Protein AF-T0N8I4-F1 (afdb_monomer_lite)

Sequence (173 aa):
MSIIDLLKTSVYSMKSHKLRVFLTMIGIIIGISSVVTILSIGNGLKAEVNKSVEDTNSNKINVYFQPENMGADMTLMEPFEEADIYSLQKIEGVQKIEKSKNAFAGFSFSTAQANYFDKNVMLVLSEYKNQKLNVEYGRSIKPEEKSRKLIVLDKANAKQLFDTPENCKLVEV

Structure (mmCIF, N/CA/C/O backbone):
data_AF-T0N8I4-F1
#
_entry.id   AF-T0N8I4-F1
#
loop_
_atom_site.group_PDB
_atom_site.id
_atom_site.type_symbol
_atom_site.label_atom_id
_atom_site.label_alt_id
_atom_site.label_comp_id
_atom_site.label_asym_id
_atom_site.label_entity_id
_atom_site.label_seq_id
_atom_site.pdbx_PDB_ins_code
_atom_site.Cartn_x
_atom_site.Cartn_y
_atom_site.Cartn_z
_atom_site.occupancy
_atom_site.B_iso_or_equiv
_atom_site.auth_seq_id
_atom_site.auth_comp_id
_atom_site.auth_asym_id
_atom_site.auth_atom_id
_atom_site.pdbx_PDB_model_num
ATOM 1 N N . MET A 1 1 ? -32.921 -15.625 46.710 1.00 63.44 1 MET A N 1
ATOM 2 C CA . MET A 1 1 ? -32.728 -14.335 46.015 1.00 63.44 1 MET A CA 1
ATOM 3 C C . MET A 1 1 ? -32.240 -14.651 44.616 1.00 63.44 1 MET A C 1
ATOM 5 O O . MET A 1 1 ? -31.211 -15.305 44.498 1.00 63.44 1 MET A O 1
ATOM 9 N N . SER A 1 2 ? -33.028 -14.345 43.586 1.00 87.81 2 SER A N 1
ATOM 10 C CA . SER A 1 2 ? -32.713 -14.762 42.215 1.00 87.81 2 SER A CA 1
ATOM 11 C C . SER A 1 2 ? -31.685 -13.818 41.581 1.00 87.81 2 SER A C 1
ATOM 13 O O . SER A 1 2 ? -31.661 -12.628 41.894 1.00 87.81 2 SER A O 1
ATOM 15 N N . ILE A 1 3 ? -30.858 -14.319 40.656 1.00 91.75 3 ILE A N 1
ATOM 16 C CA . ILE A 1 3 ? -29.900 -13.500 39.882 1.00 91.75 3 ILE A CA 1
ATOM 17 C C . ILE A 1 3 ? -30.614 -12.354 39.139 1.00 91.75 3 ILE A C 1
ATOM 19 O O . ILE A 1 3 ? -30.063 -11.267 38.968 1.00 91.75 3 ILE A O 1
ATOM 23 N N . ILE A 1 4 ? -31.873 -12.585 38.753 1.00 92.69 4 ILE A N 1
ATOM 24 C CA . ILE A 1 4 ? -32.739 -11.601 38.098 1.00 92.69 4 ILE A CA 1
ATOM 25 C C . ILE A 1 4 ? -33.042 -10.408 39.020 1.00 92.69 4 ILE A C 1
ATOM 27 O O . ILE A 1 4 ? -33.046 -9.264 38.564 1.00 92.69 4 ILE A O 1
ATOM 31 N N . ASP A 1 5 ? -33.245 -10.654 40.317 1.00 91.75 5 ASP A N 1
ATOM 32 C CA . ASP A 1 5 ? -33.577 -9.610 41.293 1.00 91.75 5 ASP A CA 1
ATOM 33 C C . ASP A 1 5 ? -32.350 -8.746 41.605 1.00 91.75 5 ASP A C 1
ATOM 35 O O . ASP A 1 5 ? -32.457 -7.524 41.752 1.00 91.75 5 ASP A O 1
ATOM 39 N N . LEU A 1 6 ? -31.168 -9.371 41.633 1.00 92.75 6 LEU A N 1
ATOM 40 C CA . LEU A 1 6 ? -29.881 -8.688 41.761 1.00 92.75 6 LEU A CA 1
ATOM 41 C C . LEU A 1 6 ? -29.637 -7.747 40.577 1.00 92.75 6 LEU A C 1
ATOM 43 O O . LEU A 1 6 ? -29.404 -6.559 40.788 1.00 92.75 6 LEU A O 1
ATOM 47 N N . LEU A 1 7 ? -29.781 -8.239 39.341 1.00 93.12 7 LEU A N 1
ATOM 48 C CA . LEU A 1 7 ? -29.648 -7.419 38.132 1.00 93.12 7 LEU A CA 1
ATOM 49 C C . LEU A 1 7 ? -30.636 -6.249 38.120 1.00 93.12 7 LEU A C 1
ATOM 51 O O . LEU A 1 7 ? -30.251 -5.112 37.841 1.00 93.12 7 LEU A O 1
ATOM 55 N N . LYS A 1 8 ? -31.901 -6.504 38.469 1.00 91.06 8 LYS A N 1
ATOM 56 C CA . LYS A 1 8 ? -32.942 -5.469 38.529 1.00 91.06 8 LYS A CA 1
ATOM 57 C C . LYS A 1 8 ? -32.587 -4.370 39.533 1.00 91.06 8 LYS A C 1
ATOM 59 O O . LYS A 1 8 ? -32.727 -3.186 39.223 1.00 91.06 8 LYS A O 1
ATOM 64 N N . THR A 1 9 ? -32.082 -4.753 40.703 1.00 90.69 9 THR A N 1
ATOM 65 C CA . THR A 1 9 ? -31.666 -3.813 41.753 1.00 90.69 9 THR A CA 1
ATOM 66 C C . THR A 1 9 ? -30.425 -3.018 41.334 1.00 90.69 9 THR A C 1
ATOM 68 O O . THR A 1 9 ? -30.390 -1.798 41.498 1.00 90.69 9 THR A O 1
ATOM 71 N N . SER A 1 10 ? -29.434 -3.661 40.712 1.00 90.12 10 SER A N 1
ATOM 72 C CA . SER A 1 10 ? -28.226 -2.999 40.202 1.00 90.12 10 SER A CA 1
ATOM 73 C C . SER A 1 10 ? -28.526 -1.966 39.112 1.00 90.12 10 SER A C 1
ATOM 75 O O . SER A 1 10 ? -27.991 -0.857 39.155 1.00 90.12 10 SER A O 1
ATOM 77 N N . VAL A 1 11 ? -29.421 -2.281 38.168 1.00 91.06 11 VAL A N 1
ATOM 78 C CA . VAL A 1 11 ? -29.844 -1.340 37.115 1.00 91.06 11 VAL A CA 1
ATOM 79 C C . VAL A 1 11 ? -30.578 -0.137 37.714 1.00 91.06 11 VAL A C 1
ATOM 81 O O . VAL A 1 11 ? -30.350 1.001 37.294 1.00 91.06 11 VAL A O 1
ATOM 84 N N . TYR A 1 12 ? -31.420 -0.358 38.727 1.00 90.31 12 TYR A N 1
ATOM 85 C CA . TYR A 1 12 ? -32.117 0.726 39.420 1.00 90.31 12 TYR A CA 1
ATOM 86 C C . TYR A 1 12 ? -31.131 1.672 40.127 1.00 90.31 12 TYR A C 1
ATOM 88 O O . TYR A 1 12 ? -31.214 2.893 39.973 1.00 90.31 12 TYR A O 1
ATOM 96 N N . SER A 1 13 ? -30.130 1.111 40.808 1.00 87.44 13 SER A N 1
ATOM 97 C CA . SER A 1 13 ? -29.056 1.867 41.463 1.00 87.44 13 SER A CA 1
ATOM 98 C C . SER A 1 13 ? -28.175 2.637 40.471 1.00 87.44 13 SER A C 1
ATOM 100 O O . SER A 1 13 ? -27.857 3.804 40.714 1.00 87.44 13 SER A O 1
ATOM 102 N N . MET A 1 14 ? -27.840 2.052 39.313 1.00 90.25 14 MET A N 1
ATOM 103 C CA . MET A 1 14 ? -27.140 2.766 38.232 1.00 90.25 14 MET A CA 1
ATOM 104 C C . MET A 1 14 ? -27.950 3.964 37.720 1.00 90.25 14 MET A C 1
ATOM 106 O O . MET A 1 14 ? -27.391 5.034 37.475 1.00 90.25 14 MET A O 1
ATOM 110 N N . LYS A 1 15 ? -29.276 3.820 37.600 1.00 87.31 15 LYS A N 1
ATOM 111 C CA . LYS A 1 15 ? -30.172 4.892 37.135 1.00 87.31 15 LYS A CA 1
ATOM 112 C C . LYS A 1 15 ? -30.308 6.038 38.147 1.00 87.31 15 LYS A C 1
ATOM 114 O O . LYS A 1 15 ? -30.570 7.169 37.733 1.00 87.31 15 LYS A O 1
ATOM 119 N N . SER A 1 16 ? -30.107 5.769 39.439 1.00 91.75 16 SER A N 1
ATOM 120 C CA . SER A 1 16 ? -30.095 6.781 40.506 1.00 91.75 16 SER A CA 1
ATOM 121 C C . SER A 1 16 ? -28.832 7.655 40.472 1.00 91.75 16 SER A C 1
ATOM 123 O O . SER A 1 16 ? -28.895 8.854 40.737 1.00 91.75 16 SER A O 1
ATOM 125 N N . HIS A 1 17 ? -27.683 7.097 40.075 1.00 90.62 17 HIS A N 1
ATOM 126 C CA . HIS A 1 17 ? -26.393 7.801 40.034 1.00 90.62 17 HIS A CA 1
ATOM 127 C C . HIS A 1 17 ? -25.914 8.097 38.607 1.00 90.62 17 HIS A C 1
ATOM 129 O O . HIS A 1 17 ? -24.807 7.728 38.207 1.00 90.62 17 HIS A O 1
ATOM 135 N N . LYS A 1 18 ? -26.743 8.821 37.847 1.00 88.31 18 LYS A N 1
ATOM 136 C CA . LYS A 1 18 ? -26.541 9.085 36.411 1.00 88.31 18 LYS A CA 1
ATOM 137 C C . LYS A 1 18 ? -25.178 9.693 36.073 1.00 88.31 18 LYS A C 1
ATOM 139 O O . LYS A 1 18 ? -24.533 9.232 35.142 1.00 88.31 18 LYS A O 1
ATOM 144 N N . LEU A 1 19 ? -24.721 10.690 36.836 1.00 92.50 19 LEU A N 1
ATOM 145 C CA . LEU A 1 19 ? -23.459 11.387 36.556 1.00 92.50 19 LEU A CA 1
ATOM 146 C C . LEU A 1 19 ? -22.254 10.460 36.738 1.00 92.50 19 LEU A C 1
ATOM 148 O O . LEU A 1 19 ? -21.393 10.381 35.870 1.00 92.50 19 LEU A O 1
ATOM 152 N N . ARG A 1 20 ? -22.221 9.708 37.842 1.00 93.12 20 ARG A N 1
ATOM 153 C CA . ARG A 1 20 ? -21.123 8.780 38.128 1.00 93.12 20 ARG A CA 1
ATOM 154 C C . ARG A 1 20 ? -21.031 7.692 37.060 1.00 93.12 20 ARG A C 1
ATOM 156 O O . ARG A 1 20 ? -19.954 7.470 36.525 1.00 93.12 20 ARG A O 1
ATOM 163 N N . VAL A 1 21 ? -22.161 7.067 36.731 1.00 92.81 21 VAL A N 1
ATOM 164 C CA . VAL A 1 21 ? -22.234 6.001 35.720 1.00 92.81 21 VAL A CA 1
ATOM 165 C C . VAL A 1 21 ? -21.863 6.518 34.326 1.00 92.81 21 VAL A C 1
ATOM 167 O O . VAL A 1 21 ? -21.189 5.823 33.567 1.00 92.81 21 VAL A O 1
ATOM 170 N N . PHE A 1 22 ? -22.251 7.751 33.997 1.00 93.62 22 PHE A N 1
ATOM 171 C CA . PHE A 1 22 ? -21.896 8.387 32.731 1.00 93.62 22 PHE A CA 1
ATOM 172 C C . PHE A 1 22 ? -20.387 8.635 32.610 1.00 93.62 22 PHE A C 1
ATOM 174 O O . PHE A 1 22 ? -19.783 8.239 31.613 1.00 93.62 22 PHE A O 1
ATOM 181 N N . LEU A 1 23 ? -19.759 9.210 33.642 1.00 94.75 23 LEU A N 1
ATOM 182 C CA . LEU A 1 23 ? -18.316 9.478 33.649 1.00 94.75 23 LEU A CA 1
ATOM 183 C C . LEU A 1 23 ? -17.490 8.187 33.561 1.00 94.75 23 LEU A C 1
ATOM 185 O O . LEU A 1 23 ? -16.510 8.137 32.819 1.00 94.75 23 LEU A O 1
ATOM 189 N N . THR A 1 24 ? -17.893 7.127 34.267 1.00 95.00 24 THR A N 1
ATOM 190 C CA . THR A 1 24 ? -17.178 5.842 34.215 1.00 95.00 24 THR A CA 1
ATOM 191 C C . THR A 1 24 ? -17.318 5.157 32.858 1.00 95.00 24 THR A C 1
ATOM 193 O O . THR A 1 24 ? -16.354 4.570 32.375 1.00 95.00 24 THR A O 1
ATOM 196 N N . MET A 1 25 ? -18.489 5.253 32.215 1.00 94.81 25 MET A N 1
ATOM 197 C CA . MET A 1 25 ? -18.673 4.706 30.868 1.00 94.81 25 MET A CA 1
ATOM 198 C C . MET A 1 25 ? -17.840 5.456 29.831 1.00 94.81 25 MET A C 1
ATOM 200 O O . MET A 1 25 ? -17.157 4.816 29.036 1.00 94.81 25 MET A O 1
ATOM 204 N N . ILE A 1 26 ? -17.837 6.791 29.866 1.00 96.00 26 ILE A N 1
ATOM 205 C CA . ILE A 1 26 ? -17.002 7.595 28.965 1.00 96.00 26 ILE A CA 1
ATOM 206 C C . ILE A 1 26 ? -15.522 7.257 29.138 1.00 96.00 26 ILE A C 1
ATOM 208 O O . ILE A 1 26 ? -14.828 7.089 28.140 1.00 96.00 26 ILE A O 1
ATOM 212 N N . GLY A 1 27 ? -15.042 7.101 30.376 1.00 96.00 27 GLY A N 1
ATOM 213 C CA . GLY A 1 27 ? -13.649 6.732 30.634 1.00 96.00 27 GLY A CA 1
ATOM 214 C C . GLY A 1 27 ? -13.252 5.413 29.963 1.00 96.00 27 GLY A C 1
ATOM 215 O O . GLY A 1 27 ? -12.210 5.344 29.314 1.00 96.00 27 GLY A O 1
ATOM 216 N N . ILE A 1 28 ? -14.108 4.390 30.047 1.00 96.94 28 ILE A N 1
ATOM 217 C CA . ILE A 1 28 ? -13.869 3.089 29.404 1.00 96.94 28 ILE A CA 1
ATOM 218 C C . ILE A 1 28 ? -13.940 3.207 27.875 1.00 96.94 28 ILE A C 1
ATOM 220 O O . ILE A 1 28 ? -13.072 2.677 27.182 1.00 96.94 28 ILE A O 1
ATOM 224 N N . ILE A 1 29 ? -14.932 3.925 27.340 1.00 96.62 29 ILE A N 1
ATOM 225 C CA . ILE A 1 29 ? -15.102 4.114 25.891 1.00 96.62 29 ILE A CA 1
ATOM 226 C C . ILE A 1 29 ? -13.892 4.849 25.303 1.00 96.62 29 ILE A C 1
ATOM 228 O O . ILE A 1 29 ? -13.289 4.366 24.344 1.00 96.62 29 ILE A O 1
ATOM 232 N N . ILE A 1 30 ? -13.492 5.976 25.898 1.00 96.69 30 ILE A N 1
ATOM 233 C CA . ILE A 1 30 ? -12.330 6.748 25.444 1.00 96.69 30 ILE A CA 1
ATOM 234 C C . ILE A 1 30 ? -11.053 5.914 25.597 1.00 96.69 30 ILE A C 1
ATOM 236 O O . ILE A 1 30 ? -10.267 5.842 24.654 1.00 96.69 30 ILE A O 1
ATOM 240 N N . GLY A 1 31 ? -10.875 5.223 26.727 1.00 96.69 31 GLY A N 1
ATOM 241 C CA . GLY A 1 31 ? -9.700 4.389 26.980 1.00 96.69 31 GLY A CA 1
ATOM 242 C C . GLY A 1 31 ? -9.509 3.296 25.928 1.00 96.69 31 GLY A C 1
ATOM 243 O O . GLY A 1 31 ? -8.451 3.217 25.306 1.00 96.69 31 GLY A O 1
ATOM 244 N N . ILE A 1 32 ? -10.543 2.494 25.667 1.00 96.88 32 ILE A N 1
ATOM 245 C CA . ILE A 1 32 ? -10.467 1.407 24.679 1.00 96.88 32 ILE A CA 1
ATOM 246 C C . ILE A 1 32 ? -10.353 1.973 23.257 1.00 96.88 32 ILE A C 1
ATOM 248 O O . ILE A 1 32 ? -9.556 1.472 22.463 1.00 96.88 32 ILE A O 1
ATOM 252 N N . SER A 1 33 ? -11.090 3.043 22.935 1.00 97.19 33 SER A N 1
ATOM 253 C CA . SER A 1 33 ? -11.039 3.652 21.598 1.00 97.19 33 SER A CA 1
ATOM 254 C C . SER A 1 33 ? -9.652 4.204 21.254 1.00 97.19 33 SER A C 1
ATOM 256 O O . SER A 1 33 ? -9.170 3.978 20.146 1.00 97.19 33 SER A O 1
ATOM 258 N N . SER A 1 34 ? -8.975 4.849 22.208 1.00 97.56 34 SER A N 1
ATOM 259 C CA . SER A 1 34 ? -7.609 5.362 22.061 1.00 97.56 34 SER A CA 1
ATOM 260 C C . SER A 1 34 ? -6.625 4.244 21.713 1.00 97.56 34 SER A C 1
ATOM 262 O O . SER A 1 34 ? -5.896 4.342 20.724 1.00 97.56 34 SER A O 1
ATOM 264 N N . VAL A 1 35 ? -6.671 3.140 22.466 1.00 97.38 35 VAL A N 1
ATOM 265 C CA . VAL A 1 35 ? -5.790 1.981 22.261 1.00 97.38 35 VAL A CA 1
ATOM 266 C C . VAL A 1 35 ? -6.017 1.350 20.888 1.00 97.38 35 VAL A C 1
ATOM 268 O O . VAL A 1 35 ? -5.063 1.091 20.156 1.00 97.38 35 VAL A O 1
ATOM 271 N N . VAL A 1 36 ? -7.272 1.140 20.489 1.00 97.06 36 VAL A N 1
ATOM 272 C CA . VAL A 1 36 ? -7.582 0.568 19.169 1.00 97.06 36 VAL A CA 1
ATOM 273 C C . VAL A 1 36 ? -7.155 1.512 18.043 1.00 97.06 36 VAL A C 1
ATOM 275 O O . VAL A 1 36 ? -6.611 1.059 17.033 1.00 97.06 36 VAL A O 1
ATOM 278 N N . THR A 1 37 ? -7.346 2.821 18.219 1.00 97.38 37 THR A N 1
ATOM 279 C CA . THR A 1 37 ? -6.973 3.836 17.226 1.00 97.38 37 THR A CA 1
ATOM 280 C C . THR A 1 37 ? -5.465 3.857 17.006 1.00 97.38 37 THR A C 1
ATOM 282 O O . THR A 1 37 ? -5.019 3.748 15.864 1.00 97.38 37 THR A O 1
ATOM 285 N N . ILE A 1 38 ? -4.662 3.924 18.073 1.00 97.19 38 ILE A N 1
ATOM 286 C CA . ILE A 1 38 ? -3.200 3.972 17.938 1.00 97.19 38 ILE A CA 1
ATOM 287 C C . ILE A 1 38 ? -2.628 2.670 17.369 1.00 97.19 38 ILE A C 1
ATOM 289 O O . ILE A 1 38 ? -1.704 2.718 16.560 1.00 97.19 38 ILE A O 1
ATOM 293 N N . LEU A 1 39 ? -3.211 1.515 17.707 1.00 96.94 39 LEU A N 1
ATOM 294 C CA . LEU A 1 39 ? -2.826 0.232 17.113 1.00 96.94 39 LEU A CA 1
ATOM 295 C C . LEU A 1 39 ? -3.154 0.178 15.619 1.00 96.94 39 LEU A C 1
ATOM 297 O O . LEU A 1 39 ? -2.340 -0.284 14.822 1.00 96.94 39 LEU A O 1
ATOM 301 N N . SER A 1 40 ? -4.326 0.678 15.229 1.00 97.25 40 SER A N 1
ATOM 302 C CA . SER A 1 40 ? -4.748 0.711 13.826 1.00 97.25 40 SER A CA 1
ATOM 303 C C . SER A 1 40 ? -3.864 1.644 13.003 1.00 97.25 40 SER A C 1
ATOM 305 O O . SER A 1 40 ? -3.393 1.253 11.937 1.00 97.25 40 SER A O 1
ATOM 307 N N . ILE A 1 41 ? -3.574 2.842 13.521 1.00 96.88 41 ILE A N 1
ATOM 308 C CA . ILE A 1 41 ? -2.661 3.799 12.886 1.00 96.88 41 ILE A CA 1
ATOM 309 C C . ILE A 1 41 ? -1.252 3.211 12.797 1.00 96.88 41 ILE A C 1
ATOM 311 O O . ILE A 1 41 ? -0.656 3.230 11.726 1.00 96.88 41 ILE A O 1
ATOM 315 N N . GLY A 1 42 ? -0.727 2.642 13.884 1.00 95.69 42 GLY A N 1
ATOM 316 C CA . GLY A 1 42 ? 0.610 2.048 13.903 1.00 95.69 42 GLY A CA 1
ATOM 317 C C . GLY A 1 42 ? 0.761 0.918 12.885 1.00 95.69 42 GLY A C 1
ATOM 318 O O . GLY A 1 42 ? 1.735 0.882 12.135 1.00 95.69 42 GLY A O 1
ATOM 319 N N . ASN A 1 43 ? -0.234 0.033 12.796 1.00 95.62 43 ASN A N 1
ATOM 320 C CA . ASN A 1 43 ? -0.240 -1.050 11.814 1.00 95.62 43 ASN A CA 1
ATOM 321 C C . ASN A 1 43 ? -0.402 -0.535 10.377 1.00 95.62 43 ASN A C 1
ATOM 323 O O . ASN A 1 43 ? 0.276 -1.032 9.480 1.00 95.62 43 ASN A O 1
ATOM 327 N N . GLY A 1 44 ? -1.259 0.467 10.160 1.00 95.25 44 GLY A N 1
ATOM 328 C CA . GLY A 1 44 ? -1.455 1.100 8.855 1.00 95.25 44 GLY A CA 1
ATOM 329 C C . GLY A 1 44 ? -0.183 1.774 8.347 1.00 95.25 44 GLY A C 1
ATOM 330 O O . GLY A 1 44 ? 0.273 1.469 7.248 1.00 95.25 44 GLY A O 1
ATOM 331 N N . LEU A 1 45 ? 0.451 2.596 9.187 1.00 94.69 45 LEU A N 1
ATOM 332 C CA . LEU A 1 45 ? 1.716 3.259 8.868 1.00 94.69 45 LEU A CA 1
ATOM 333 C C . LEU A 1 45 ? 2.832 2.249 8.608 1.00 94.69 45 LEU A C 1
ATOM 335 O O . LEU A 1 45 ? 3.575 2.395 7.645 1.00 94.69 45 LEU A O 1
ATOM 339 N N . LYS A 1 46 ? 2.938 1.191 9.419 1.00 90.56 46 LYS A N 1
ATOM 340 C CA . LYS A 1 46 ? 3.924 0.127 9.190 1.00 90.56 46 LYS A CA 1
ATOM 341 C C . LYS A 1 46 ? 3.715 -0.551 7.835 1.00 90.56 46 LYS A C 1
ATOM 343 O O . LYS A 1 46 ? 4.685 -0.805 7.128 1.00 90.56 46 LYS A O 1
ATOM 348 N N . ALA A 1 47 ? 2.468 -0.836 7.465 1.00 90.88 47 ALA A N 1
ATOM 349 C CA . ALA A 1 47 ? 2.151 -1.423 6.169 1.00 90.88 47 ALA A CA 1
ATOM 350 C C . ALA A 1 47 ? 2.476 -0.468 5.009 1.00 90.88 47 ALA A C 1
ATOM 352 O O . ALA A 1 47 ? 2.996 -0.908 3.989 1.00 90.88 47 ALA A O 1
ATOM 353 N N . GLU A 1 48 ? 2.197 0.825 5.160 1.00 89.62 48 GLU A N 1
ATOM 354 C CA . GLU A 1 48 ? 2.474 1.838 4.139 1.00 89.62 48 GLU A CA 1
ATOM 355 C C . GLU A 1 48 ? 3.971 2.104 3.958 1.00 89.62 48 GLU A C 1
ATOM 357 O O . GLU A 1 48 ? 4.453 2.157 2.827 1.00 89.62 48 GLU A O 1
ATOM 362 N N . VAL A 1 49 ? 4.727 2.177 5.054 1.00 87.06 49 VAL A N 1
ATOM 363 C CA . VAL A 1 49 ? 6.191 2.274 5.014 1.00 87.06 49 VAL A CA 1
ATOM 364 C C . VAL A 1 49 ? 6.789 1.030 4.369 1.00 87.06 49 VAL A C 1
ATOM 366 O O . VAL A 1 49 ? 7.631 1.163 3.489 1.00 87.06 49 VAL A O 1
ATOM 369 N N . ASN A 1 50 ? 6.334 -0.171 4.736 1.00 83.38 50 ASN A N 1
ATOM 370 C CA . ASN A 1 50 ? 6.821 -1.403 4.112 1.00 83.38 50 ASN A CA 1
ATOM 371 C C . ASN A 1 50 ? 6.538 -1.430 2.606 1.00 83.38 50 ASN A C 1
ATOM 373 O O . ASN A 1 50 ? 7.451 -1.721 1.844 1.00 83.38 50 ASN A O 1
ATOM 377 N N . LYS A 1 51 ? 5.328 -1.054 2.170 1.00 81.88 51 LYS A N 1
ATOM 378 C CA . LYS A 1 51 ? 5.004 -0.927 0.738 1.00 81.88 51 LYS A CA 1
ATOM 379 C C . LYS A 1 51 ? 5.909 0.082 0.042 1.00 81.88 51 LYS A C 1
ATOM 381 O O . LYS A 1 51 ? 6.493 -0.229 -0.982 1.00 81.88 51 LYS A O 1
ATOM 386 N N . SER A 1 52 ? 6.095 1.255 0.642 1.00 75.81 52 SER A N 1
ATOM 387 C CA . SER A 1 52 ? 6.946 2.307 0.079 1.00 75.81 52 SER A CA 1
ATOM 388 C C . SER A 1 52 ? 8.409 1.865 -0.024 1.00 75.81 52 SER A C 1
ATOM 390 O O . SER A 1 52 ? 9.087 2.189 -0.994 1.00 75.81 52 SER A O 1
ATOM 392 N N . VAL A 1 53 ? 8.914 1.106 0.952 1.00 73.50 53 VAL A N 1
ATOM 393 C CA . VAL A 1 53 ? 10.276 0.546 0.945 1.00 73.50 53 VAL A CA 1
ATOM 394 C C . VAL A 1 53 ? 10.413 -0.584 -0.080 1.00 73.50 53 VAL A C 1
ATOM 396 O O . VAL A 1 53 ? 11.421 -0.640 -0.785 1.00 73.50 53 VAL A O 1
ATOM 399 N N . GLU A 1 54 ? 9.408 -1.454 -0.201 1.00 67.94 54 GLU A N 1
ATOM 400 C CA . GLU A 1 54 ? 9.337 -2.482 -1.248 1.00 67.94 54 GLU A CA 1
ATOM 401 C C . GLU A 1 54 ? 9.317 -1.855 -2.652 1.00 67.94 54 GLU A C 1
ATOM 403 O O . GLU A 1 54 ? 10.037 -2.321 -3.541 1.00 67.94 54 GLU A O 1
ATOM 408 N N . ASP A 1 55 ? 8.571 -0.761 -2.826 1.00 62.88 55 ASP A N 1
ATOM 409 C CA . ASP A 1 55 ? 8.498 0.027 -4.060 1.00 62.88 55 ASP A CA 1
ATOM 410 C C . ASP A 1 55 ? 9.801 0.795 -4.334 1.00 62.88 55 ASP A C 1
ATOM 412 O O . ASP A 1 55 ? 10.198 0.964 -5.486 1.00 62.88 55 ASP A O 1
ATOM 416 N N . THR A 1 56 ? 10.527 1.200 -3.285 1.00 62.41 56 THR A N 1
ATOM 417 C CA . THR A 1 56 ? 11.814 1.917 -3.400 1.00 62.41 56 THR A CA 1
ATOM 418 C C . THR A 1 56 ? 12.949 1.022 -3.917 1.00 62.41 56 THR A C 1
ATOM 420 O O . THR A 1 56 ? 14.060 1.493 -4.138 1.00 62.41 56 THR A O 1
ATOM 423 N N . ASN A 1 57 ? 12.699 -0.260 -4.209 1.00 60.56 57 ASN A N 1
ATOM 424 C CA . ASN A 1 57 ? 13.626 -1.111 -4.965 1.00 60.56 57 ASN A CA 1
ATOM 425 C C . ASN A 1 57 ? 15.023 -1.248 -4.305 1.00 60.56 57 ASN A C 1
ATOM 427 O O . ASN A 1 57 ? 15.975 -1.669 -4.958 1.00 60.56 57 ASN A O 1
ATOM 431 N N . SER A 1 58 ? 15.156 -0.919 -3.009 1.00 60.03 58 SER A N 1
ATOM 432 C CA . SER A 1 58 ? 16.444 -0.708 -2.319 1.00 60.03 58 SER A CA 1
ATOM 433 C C . SER A 1 58 ? 17.322 -1.962 -2.219 1.00 60.03 58 SER A C 1
ATOM 435 O O . SER A 1 58 ? 18.469 -1.868 -1.792 1.00 60.03 58 SER A O 1
ATOM 437 N N . ASN A 1 59 ? 16.799 -3.128 -2.604 1.00 66.12 59 ASN A N 1
ATOM 438 C CA . ASN A 1 59 ? 17.535 -4.390 -2.650 1.00 66.12 59 ASN A CA 1
ATOM 439 C C . ASN A 1 59 ? 17.308 -5.171 -3.960 1.00 66.12 59 ASN A C 1
ATOM 441 O O . ASN A 1 59 ? 17.427 -6.395 -3.988 1.00 66.12 59 ASN A O 1
ATOM 445 N N . LYS A 1 60 ? 16.915 -4.491 -5.044 1.00 71.31 60 LYS A N 1
ATOM 446 C CA . LYS A 1 60 ? 16.731 -5.101 -6.367 1.00 71.31 60 LYS A CA 1
ATOM 447 C C . LYS A 1 60 ? 17.685 -4.446 -7.360 1.00 71.31 60 LYS A C 1
ATOM 449 O O . LYS A 1 60 ? 17.625 -3.241 -7.590 1.00 71.31 60 LYS A O 1
ATOM 454 N N . ILE A 1 61 ? 18.551 -5.254 -7.963 1.00 75.25 61 ILE A N 1
ATOM 455 C CA . ILE A 1 61 ? 19.451 -4.826 -9.037 1.00 75.25 61 ILE A CA 1
ATOM 456 C C . ILE A 1 61 ? 18.811 -5.225 -10.364 1.00 75.25 61 ILE A C 1
ATOM 458 O O . ILE A 1 61 ? 18.526 -6.400 -10.588 1.00 75.25 61 ILE A O 1
ATOM 462 N N . ASN A 1 62 ? 18.584 -4.246 -11.240 1.00 75.88 62 ASN A N 1
ATOM 463 C CA . ASN A 1 62 ? 18.087 -4.493 -12.590 1.00 75.88 62 ASN A CA 1
ATOM 464 C C . ASN A 1 62 ? 19.273 -4.607 -13.553 1.00 75.88 62 ASN A C 1
ATOM 466 O O . ASN A 1 62 ? 20.070 -3.676 -13.661 1.00 75.88 62 ASN A O 1
ATOM 470 N N . VAL A 1 63 ? 19.373 -5.733 -14.257 1.00 76.12 63 VAL A N 1
ATOM 471 C CA . VAL A 1 63 ? 20.385 -5.966 -15.295 1.00 76.12 63 VAL A CA 1
ATOM 472 C C . VAL A 1 63 ? 19.706 -5.852 -16.655 1.00 76.12 63 VAL A C 1
ATOM 474 O O . VAL A 1 63 ? 18.687 -6.498 -16.896 1.00 76.12 63 VAL A O 1
ATOM 477 N N . TYR A 1 64 ? 20.263 -5.023 -17.536 1.00 74.69 64 TYR A N 1
ATOM 478 C CA . TYR A 1 64 ? 19.740 -4.797 -18.881 1.00 74.69 64 TYR A CA 1
ATOM 479 C C . TYR A 1 64 ? 20.775 -5.202 -19.921 1.00 74.69 64 TYR A C 1
ATOM 481 O O . TYR A 1 64 ? 21.973 -5.012 -19.724 1.00 74.69 64 TYR A O 1
ATOM 489 N N . PHE A 1 65 ? 20.295 -5.734 -21.039 1.00 74.94 65 P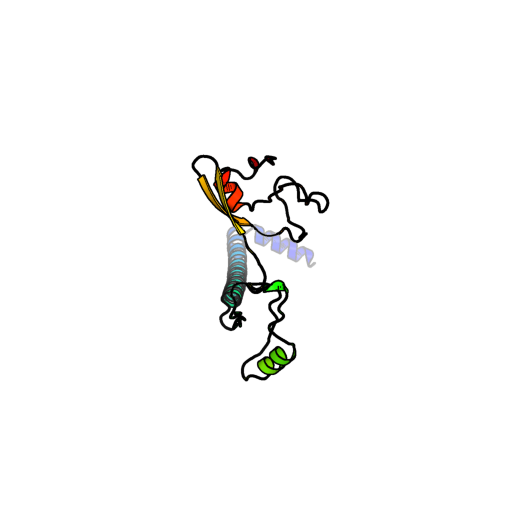HE A N 1
ATOM 490 C CA . PHE A 1 65 ? 21.112 -5.989 -22.215 1.00 74.94 65 PHE A CA 1
ATOM 491 C C . PHE A 1 65 ? 20.972 -4.828 -23.199 1.00 74.94 65 PHE A C 1
ATOM 493 O O . PHE A 1 65 ? 19.852 -4.411 -23.501 1.00 74.94 65 PHE A O 1
ATOM 500 N N . GLN A 1 66 ? 22.097 -4.329 -23.709 1.00 71.00 66 GLN A N 1
ATOM 501 C CA . GLN A 1 66 ? 22.130 -3.292 -24.734 1.00 71.00 66 GLN A CA 1
ATOM 502 C C . GLN A 1 66 ? 22.837 -3.834 -25.984 1.00 71.00 66 GLN A C 1
ATOM 504 O O . GLN A 1 66 ? 24.029 -4.137 -25.907 1.00 71.00 66 GLN A O 1
ATOM 509 N N . PRO A 1 67 ? 22.136 -3.975 -27.126 1.00 69.88 67 PRO A N 1
ATOM 510 C CA . PRO A 1 67 ? 22.767 -4.395 -28.368 1.00 69.88 67 PRO A CA 1
ATOM 511 C C . PRO A 1 67 ? 23.683 -3.289 -28.906 1.00 69.88 67 PRO A C 1
ATOM 513 O O . PRO A 1 67 ? 23.367 -2.103 -28.818 1.00 69.88 67 PRO A O 1
ATOM 516 N N . GLU A 1 68 ? 24.802 -3.684 -29.511 1.00 74.31 68 GLU A N 1
ATOM 517 C CA . GLU A 1 68 ? 25.752 -2.762 -30.152 1.00 74.31 68 GLU A CA 1
ATOM 518 C C . GLU A 1 68 ? 25.141 -2.078 -31.388 1.00 74.31 68 GLU A C 1
ATOM 520 O O . GLU A 1 68 ? 25.424 -0.918 -31.685 1.00 74.31 68 GLU A O 1
ATOM 525 N N . ASN A 1 69 ? 24.235 -2.771 -32.083 1.00 76.56 69 ASN A N 1
ATOM 526 C CA . ASN A 1 69 ? 23.487 -2.217 -33.202 1.00 76.56 69 ASN A CA 1
ATOM 527 C C . ASN A 1 69 ? 22.132 -1.677 -32.724 1.00 76.56 69 ASN A C 1
ATOM 529 O O . ASN A 1 69 ? 21.219 -2.442 -32.414 1.00 76.56 69 ASN A O 1
ATOM 533 N N . MET A 1 70 ? 21.987 -0.350 -32.713 1.00 64.25 70 MET A N 1
ATOM 534 C CA . MET A 1 70 ? 20.760 0.337 -32.289 1.00 64.25 70 MET A CA 1
ATOM 535 C C . MET A 1 70 ? 19.542 0.060 -33.194 1.00 64.25 70 MET A C 1
ATOM 537 O O . MET A 1 70 ? 18.425 0.394 -32.812 1.00 64.25 70 MET A O 1
ATOM 541 N N . GLY A 1 71 ? 19.737 -0.533 -34.379 1.00 67.75 71 GLY A N 1
ATOM 542 C CA . GLY A 1 71 ? 18.662 -0.958 -35.285 1.00 67.75 71 GLY A CA 1
ATOM 543 C C . GLY A 1 71 ? 18.245 -2.425 -35.135 1.00 67.75 71 GLY A C 1
ATOM 544 O O . GLY A 1 71 ? 17.420 -2.897 -35.914 1.00 67.75 71 GLY A O 1
ATOM 545 N N . ALA A 1 72 ? 18.833 -3.165 -34.190 1.00 63.78 72 ALA A N 1
ATOM 546 C CA . ALA A 1 72 ? 18.498 -4.564 -33.968 1.00 63.78 72 ALA A CA 1
ATOM 547 C C . ALA A 1 72 ? 17.097 -4.712 -33.356 1.00 63.78 72 ALA A C 1
ATOM 549 O O . ALA A 1 72 ? 16.749 -4.028 -32.392 1.00 63.78 72 ALA A O 1
ATOM 550 N N . ASP A 1 73 ? 16.305 -5.637 -33.901 1.00 65.31 73 ASP A N 1
ATOM 551 C CA . ASP A 1 73 ? 14.983 -5.946 -33.367 1.00 65.31 73 ASP A CA 1
ATOM 552 C C . ASP A 1 73 ? 15.110 -6.685 -32.029 1.00 65.31 73 ASP A C 1
ATOM 554 O O . ASP A 1 73 ? 15.361 -7.889 -31.955 1.00 65.31 73 ASP A O 1
ATOM 558 N N . MET A 1 74 ? 14.934 -5.924 -30.953 1.00 60.94 74 MET A N 1
ATOM 559 C CA . MET A 1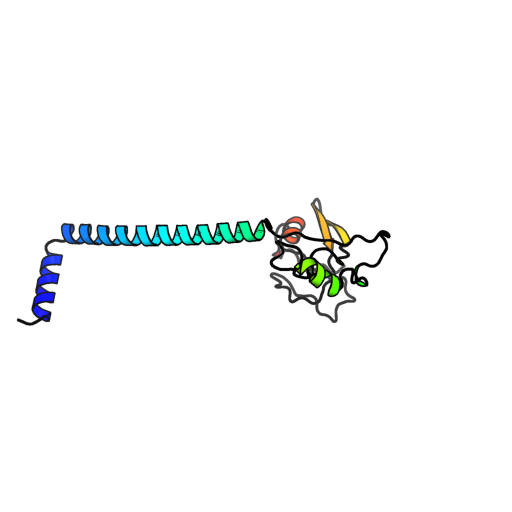 74 ? 15.039 -6.390 -29.574 1.00 60.94 74 MET A CA 1
ATOM 560 C C . MET A 1 74 ? 13.932 -7.393 -29.199 1.00 60.94 74 MET A C 1
ATOM 562 O O . MET A 1 74 ? 14.042 -8.043 -28.164 1.00 60.94 74 MET A O 1
ATOM 566 N N . THR A 1 75 ? 12.871 -7.528 -30.009 1.00 61.78 75 THR A N 1
ATOM 567 C CA . THR A 1 75 ? 11.768 -8.478 -29.761 1.00 61.78 75 THR A CA 1
ATOM 568 C C . THR A 1 75 ? 12.107 -9.917 -30.144 1.00 61.78 75 THR A C 1
ATOM 570 O O . THR A 1 75 ? 11.481 -10.846 -29.638 1.00 61.78 75 THR A O 1
ATOM 573 N N . LEU A 1 76 ? 13.111 -10.102 -31.005 1.00 61.41 76 LEU A N 1
ATOM 574 C CA . LEU A 1 76 ? 13.580 -11.409 -31.473 1.00 61.41 76 LEU A CA 1
ATOM 575 C C . LEU A 1 76 ? 14.829 -11.892 -30.724 1.00 61.41 76 LEU A C 1
ATOM 577 O O . LEU A 1 76 ? 15.366 -12.951 -31.043 1.00 61.41 76 LEU A O 1
ATOM 581 N N . MET A 1 77 ? 15.308 -11.118 -29.748 1.00 63.25 77 MET A N 1
ATOM 582 C CA . MET A 1 77 ? 16.484 -11.451 -28.952 1.00 63.25 77 MET A CA 1
ATOM 583 C C . MET A 1 77 ? 16.074 -11.957 -27.572 1.00 63.25 77 MET A C 1
ATOM 585 O O . MET A 1 77 ? 15.338 -11.291 -26.846 1.00 63.25 77 MET A O 1
ATOM 589 N N . GLU A 1 78 ? 16.627 -13.102 -27.179 1.00 71.00 78 GLU A N 1
ATOM 590 C CA . GLU A 1 78 ? 16.618 -13.585 -25.799 1.00 71.00 78 GLU A CA 1
ATOM 591 C C . GLU A 1 78 ? 18.019 -13.391 -25.200 1.00 71.00 78 GLU A C 1
ATOM 593 O O . GLU A 1 78 ? 18.846 -14.294 -25.259 1.00 71.00 78 GLU A O 1
ATOM 598 N N . PRO A 1 79 ? 18.337 -12.205 -24.653 1.00 70.38 79 PRO A N 1
ATOM 599 C CA . PRO A 1 79 ? 19.700 -11.886 -24.227 1.00 70.38 79 PRO A CA 1
ATOM 600 C C . PRO A 1 79 ? 20.154 -12.587 -22.939 1.00 70.38 79 PRO A C 1
ATOM 602 O O . PRO A 1 79 ? 21.310 -12.440 -22.558 1.00 70.38 79 PRO A O 1
ATOM 605 N N . PHE A 1 80 ? 19.256 -13.294 -22.246 1.00 78.88 80 PHE A N 1
ATOM 606 C CA . PHE A 1 80 ? 19.558 -14.002 -21.002 1.00 78.88 80 PHE A CA 1
ATOM 607 C C . PHE A 1 80 ? 19.040 -15.441 -21.064 1.00 78.88 80 PHE A C 1
ATOM 609 O O . PHE A 1 80 ? 17.824 -15.685 -21.020 1.00 78.88 80 PHE A O 1
ATOM 616 N N . GLU A 1 81 ? 19.959 -16.400 -21.087 1.00 81.62 81 GLU A N 1
ATOM 617 C CA . GLU A 1 81 ? 19.645 -17.825 -21.044 1.00 81.62 81 GLU A CA 1
ATOM 618 C C . GLU A 1 81 ? 19.318 -18.282 -19.613 1.00 81.62 81 GLU A C 1
ATOM 620 O O . GLU A 1 81 ? 19.532 -17.577 -18.624 1.00 81.62 81 GLU A O 1
ATOM 625 N N . GLU A 1 82 ? 18.756 -19.483 -19.456 1.00 80.94 82 GLU A N 1
ATOM 626 C CA . GLU A 1 82 ? 18.532 -20.051 -18.116 1.00 80.94 82 GLU A CA 1
ATOM 627 C C . GLU A 1 82 ? 19.844 -20.322 -17.362 1.00 80.94 82 GLU A C 1
ATOM 629 O O . GLU A 1 82 ? 19.889 -20.193 -16.135 1.00 80.94 82 GLU A O 1
ATOM 634 N N . ALA A 1 83 ? 20.924 -20.622 -18.089 1.00 82.75 83 ALA A N 1
ATOM 635 C CA . ALA A 1 83 ? 22.258 -20.795 -17.522 1.00 82.75 83 ALA A CA 1
ATOM 636 C C . ALA A 1 83 ? 22.785 -19.508 -16.858 1.00 82.75 83 ALA A C 1
ATOM 638 O O . ALA A 1 83 ? 23.424 -19.578 -15.801 1.00 82.75 83 ALA A O 1
ATOM 639 N N . ASP A 1 84 ? 22.460 -18.339 -17.418 1.00 83.94 84 ASP A N 1
ATOM 640 C CA . ASP A 1 84 ? 22.838 -17.039 -16.857 1.00 83.94 84 ASP A CA 1
ATOM 641 C C . ASP A 1 84 ? 22.120 -16.782 -15.531 1.00 83.94 84 ASP A C 1
ATOM 643 O O . ASP A 1 84 ? 22.750 -16.381 -14.552 1.00 83.94 84 ASP A O 1
ATOM 647 N N . ILE A 1 85 ? 20.819 -17.100 -15.448 1.00 83.38 85 ILE A N 1
ATOM 648 C CA . ILE A 1 85 ? 20.058 -17.003 -14.189 1.00 83.38 85 ILE A CA 1
ATOM 649 C C . ILE A 1 85 ? 20.709 -17.870 -13.112 1.00 83.38 85 ILE A C 1
ATOM 651 O O . ILE A 1 85 ? 20.925 -17.415 -11.989 1.00 83.38 85 ILE A O 1
ATOM 655 N N . TYR A 1 86 ? 21.012 -19.126 -13.446 1.00 85.88 86 TYR A N 1
ATOM 656 C CA . TYR A 1 86 ? 21.569 -20.076 -12.489 1.00 85.88 86 TYR A CA 1
ATOM 657 C C . TYR A 1 86 ? 22.954 -19.641 -11.996 1.00 85.88 86 TYR A C 1
ATOM 659 O O . TYR A 1 86 ? 23.278 -19.802 -10.818 1.00 85.88 86 TYR A O 1
ATOM 667 N N . SER A 1 87 ? 23.757 -19.046 -12.878 1.00 87.38 87 SER A N 1
ATOM 668 C CA . SER A 1 87 ? 25.072 -18.499 -12.536 1.00 87.38 87 SER A CA 1
ATOM 669 C C . SER A 1 87 ? 24.958 -17.289 -11.613 1.00 87.38 87 SER A C 1
ATOM 671 O O . SER A 1 87 ? 25.659 -17.212 -10.605 1.00 87.38 87 SER A O 1
ATOM 673 N N . LEU A 1 88 ? 24.020 -16.386 -11.894 1.00 85.38 88 LEU A N 1
ATOM 674 C CA . LEU A 1 88 ? 23.745 -15.223 -11.053 1.00 85.38 88 LEU A CA 1
ATOM 675 C C . LEU A 1 88 ? 23.179 -15.622 -9.677 1.00 85.38 88 LEU A C 1
ATOM 677 O O . LEU A 1 88 ? 23.472 -14.961 -8.685 1.00 85.38 88 LEU A O 1
ATOM 681 N N . GLN A 1 89 ? 22.406 -16.711 -9.585 1.00 85.88 89 GLN A N 1
ATOM 682 C CA . GLN A 1 89 ? 21.818 -17.176 -8.319 1.00 85.88 89 GLN A CA 1
ATOM 683 C C . GLN A 1 89 ? 22.881 -17.688 -7.337 1.00 85.88 89 GLN A C 1
ATOM 685 O O . GLN A 1 89 ? 22.656 -17.706 -6.130 1.00 85.88 89 GLN A O 1
ATOM 690 N N . LYS A 1 90 ? 24.040 -18.115 -7.847 1.00 88.50 90 LYS A N 1
ATOM 691 C CA . LYS A 1 90 ? 25.164 -18.598 -7.035 1.00 88.50 90 LYS A CA 1
ATOM 692 C C . LYS A 1 90 ? 26.005 -17.481 -6.425 1.00 88.50 90 LYS A C 1
ATOM 694 O O . LYS A 1 90 ? 26.857 -17.775 -5.590 1.00 88.50 90 LYS A O 1
ATOM 699 N N . ILE A 1 91 ? 25.812 -16.234 -6.853 1.00 87.38 91 ILE A N 1
ATOM 700 C CA . ILE A 1 91 ? 26.542 -15.095 -6.301 1.00 87.38 91 ILE A CA 1
ATOM 701 C C . ILE A 1 91 ? 26.103 -14.893 -4.848 1.00 87.38 91 ILE A C 1
ATOM 703 O O . ILE A 1 91 ? 24.912 -14.850 -4.534 1.00 87.38 91 ILE A O 1
ATOM 707 N N . GLU A 1 92 ? 27.078 -14.772 -3.951 1.00 85.31 92 GLU A N 1
ATOM 708 C CA . GLU A 1 92 ? 26.830 -14.565 -2.528 1.00 85.31 92 GLU A CA 1
ATOM 709 C C . GLU A 1 92 ? 26.027 -13.270 -2.301 1.00 85.31 92 GLU A C 1
ATOM 711 O O . GLU A 1 92 ? 26.379 -12.205 -2.804 1.00 85.31 92 GLU A O 1
ATOM 716 N N . GLY A 1 93 ? 24.911 -13.371 -1.573 1.00 82.31 93 GLY A N 1
ATOM 717 C CA . GLY A 1 93 ? 23.990 -12.255 -1.320 1.00 82.31 93 GLY A CA 1
ATOM 718 C C . GLY A 1 93 ? 22.777 -12.180 -2.257 1.00 82.31 93 GLY A C 1
ATOM 719 O O . GLY A 1 93 ? 21.823 -11.462 -1.949 1.00 82.31 93 GLY A O 1
ATOM 720 N N . VAL A 1 94 ? 22.738 -12.954 -3.347 1.00 84.69 94 VAL A N 1
ATOM 721 C CA . VAL A 1 94 ? 21.577 -13.003 -4.249 1.00 84.69 94 VAL A CA 1
ATOM 722 C C . VAL A 1 94 ? 20.520 -13.965 -3.703 1.00 84.69 94 VAL A C 1
ATOM 724 O O . VAL A 1 94 ? 20.668 -15.181 -3.751 1.00 84.69 94 VAL A O 1
ATOM 727 N N . GLN A 1 95 ? 19.418 -13.422 -3.179 1.00 81.62 95 GLN A N 1
ATOM 728 C CA . GLN A 1 95 ? 18.331 -14.237 -2.611 1.00 81.62 95 GLN A CA 1
ATOM 729 C C . GLN A 1 95 ? 17.358 -14.768 -3.666 1.00 81.62 95 GLN A C 1
ATOM 731 O O . GLN A 1 95 ? 16.821 -15.867 -3.530 1.00 81.62 95 GLN A O 1
ATOM 736 N N . LYS A 1 96 ? 17.081 -13.972 -4.703 1.00 81.81 96 LYS A N 1
ATOM 737 C CA . LYS A 1 96 ? 16.095 -14.300 -5.731 1.00 81.81 96 LYS A CA 1
ATOM 738 C C . LYS A 1 96 ? 16.433 -13.587 -7.029 1.00 81.81 96 LYS A C 1
ATOM 740 O O . LYS A 1 96 ? 16.775 -12.408 -7.012 1.00 81.81 96 LYS A O 1
ATOM 745 N N . ILE A 1 97 ? 16.270 -14.296 -8.139 1.00 82.75 97 ILE A N 1
ATOM 746 C CA . ILE A 1 97 ? 16.334 -13.720 -9.478 1.00 82.75 97 ILE A CA 1
ATOM 747 C C . ILE A 1 97 ? 14.998 -13.969 -10.150 1.00 82.75 97 ILE A C 1
ATOM 749 O O . ILE A 1 97 ? 14.485 -15.087 -10.153 1.00 82.75 97 ILE A O 1
ATOM 753 N N . GLU A 1 98 ? 14.436 -12.914 -10.718 1.00 75.31 98 GLU A N 1
ATOM 754 C CA . GLU A 1 98 ? 13.238 -12.988 -11.536 1.00 75.31 98 GLU A CA 1
ATOM 755 C C . GLU A 1 98 ? 13.582 -12.458 -12.923 1.00 75.31 98 GLU A C 1
ATOM 757 O O . GLU A 1 98 ? 14.094 -11.348 -13.066 1.00 75.31 98 GLU A O 1
ATOM 762 N N . LYS A 1 99 ? 13.285 -13.246 -13.961 1.00 72.81 99 LYS A N 1
ATOM 763 C CA . LYS A 1 99 ? 13.271 -12.733 -15.332 1.00 72.81 99 LYS A CA 1
ATOM 764 C C . LYS A 1 99 ? 12.151 -11.697 -15.415 1.00 72.81 99 LYS A C 1
ATOM 766 O O . LYS A 1 99 ? 10.974 -12.060 -15.355 1.00 72.81 99 LYS A O 1
ATOM 771 N N . SER A 1 100 ? 12.509 -10.418 -15.526 1.00 63.38 100 SER A N 1
ATOM 772 C CA . SER A 1 100 ? 11.529 -9.359 -15.765 1.00 63.38 100 SER A CA 1
ATOM 773 C C . SER A 1 100 ? 10.854 -9.627 -17.105 1.00 63.38 100 SER A C 1
ATOM 775 O O . SER A 1 100 ? 11.471 -9.506 -18.160 1.00 63.38 100 SER A O 1
ATOM 777 N N . LYS A 1 101 ? 9.584 -10.040 -17.066 1.00 56.09 101 LYS A N 1
ATOM 778 C CA . LYS A 1 101 ? 8.816 -10.340 -18.279 1.00 56.09 101 LYS A CA 1
ATOM 779 C C . LYS A 1 101 ? 8.446 -9.088 -19.066 1.00 56.09 101 LYS A C 1
ATOM 781 O O . LYS A 1 101 ? 8.018 -9.240 -20.197 1.00 56.09 101 LYS A O 1
ATOM 786 N N . ASN A 1 102 ? 8.576 -7.893 -18.483 1.00 51.31 102 ASN A N 1
ATOM 787 C CA . ASN A 1 102 ? 8.302 -6.605 -19.115 1.00 51.31 102 ASN A CA 1
ATOM 788 C C . ASN A 1 102 ? 8.838 -5.481 -18.218 1.00 51.31 102 ASN A C 1
ATOM 790 O O . ASN A 1 102 ? 8.343 -5.305 -17.107 1.00 51.31 102 ASN A O 1
ATOM 794 N N . ALA A 1 103 ? 9.772 -4.678 -18.720 1.00 46.03 103 ALA A N 1
ATOM 795 C CA . ALA A 1 103 ? 9.922 -3.302 -18.241 1.00 46.03 103 ALA A CA 1
ATOM 796 C C . ALA A 1 103 ? 10.470 -2.384 -19.337 1.00 46.03 103 ALA A C 1
ATOM 798 O O . ALA A 1 103 ? 9.965 -1.281 -19.477 1.00 46.03 103 ALA A O 1
ATOM 799 N N . PHE A 1 104 ? 11.425 -2.841 -20.157 1.00 48.09 104 PHE A N 1
ATOM 800 C CA . PHE A 1 104 ? 12.011 -1.989 -21.208 1.00 48.09 104 PHE A CA 1
ATOM 801 C C . PHE A 1 104 ? 12.482 -2.710 -22.483 1.00 48.09 104 PHE A C 1
ATOM 803 O O . PHE A 1 104 ? 12.795 -2.045 -23.464 1.00 48.09 104 PHE A O 1
ATOM 810 N N . ALA A 1 105 ? 12.504 -4.045 -22.524 1.00 41.94 105 ALA A N 1
ATOM 811 C CA . ALA A 1 105 ? 12.871 -4.782 -23.732 1.00 41.94 105 ALA A CA 1
ATOM 812 C C . ALA A 1 105 ? 11.626 -5.018 -24.605 1.00 41.94 105 ALA A C 1
ATOM 814 O O . ALA A 1 105 ? 10.734 -5.775 -24.226 1.00 41.94 105 ALA A O 1
ATOM 815 N N . GLY A 1 106 ? 11.544 -4.340 -25.753 1.00 47.94 106 GLY A N 1
ATOM 816 C CA . GLY A 1 106 ? 10.551 -4.636 -26.795 1.00 47.94 106 GLY A CA 1
ATOM 817 C C . GLY A 1 106 ? 9.307 -3.743 -26.848 1.00 47.94 106 GLY A C 1
ATOM 818 O O . GLY A 1 106 ? 8.387 -4.040 -27.609 1.00 47.94 106 GLY A O 1
ATOM 819 N N . PHE A 1 107 ? 9.245 -2.642 -26.095 1.00 47.03 107 PHE A N 1
ATOM 820 C CA . PHE A 1 107 ? 8.258 -1.606 -26.396 1.00 47.03 107 PHE A CA 1
ATOM 821 C C . PHE A 1 107 ? 8.835 -0.637 -27.431 1.00 47.03 107 PHE A C 1
ATOM 823 O O . PHE A 1 107 ? 9.560 0.301 -27.103 1.00 47.03 107 PHE A O 1
ATOM 830 N N . SER A 1 108 ? 8.483 -0.857 -28.697 1.00 47.44 108 SER A N 1
ATOM 831 C CA . SER A 1 108 ? 8.514 0.217 -29.685 1.00 47.44 108 SER A CA 1
ATOM 832 C C . SER A 1 108 ? 7.389 1.188 -29.326 1.00 47.44 108 SER A C 1
ATOM 834 O O . SER A 1 108 ? 6.236 1.006 -29.714 1.00 47.44 108 SER A O 1
ATOM 836 N N . PHE A 1 109 ? 7.691 2.160 -28.469 1.00 57.16 109 PHE A N 1
ATOM 837 C CA . PHE A 1 109 ? 6.794 3.279 -28.239 1.00 57.16 109 PHE A CA 1
ATOM 838 C C . PHE A 1 109 ? 7.016 4.288 -29.358 1.00 57.16 109 PHE A C 1
ATOM 840 O O . PHE A 1 109 ? 8.113 4.823 -29.517 1.00 57.16 109 PHE A O 1
ATOM 847 N N . SER A 1 110 ? 5.973 4.558 -30.133 1.00 57.34 110 SER A N 1
ATOM 848 C CA . SER A 1 110 ? 5.994 5.675 -31.069 1.00 57.34 110 SER A CA 1
ATOM 849 C C . SER A 1 110 ? 5.456 6.898 -30.341 1.00 57.34 110 SER A C 1
ATOM 851 O O . SER A 1 110 ? 4.372 6.849 -29.763 1.00 57.34 110 SER A O 1
ATOM 853 N N . THR A 1 111 ? 6.210 7.991 -30.315 1.00 66.25 111 THR A N 1
ATOM 854 C CA . THR A 1 111 ? 5.700 9.248 -29.770 1.00 66.25 111 THR A CA 1
ATOM 855 C C . THR A 1 111 ? 4.983 10.019 -30.870 1.00 66.25 111 THR A C 1
ATOM 857 O O . THR A 1 111 ? 5.467 10.136 -31.995 1.00 66.25 111 THR A O 1
ATOM 860 N N . ALA A 1 112 ? 3.802 10.539 -30.555 1.00 72.75 112 ALA A N 1
ATOM 861 C CA . ALA A 1 112 ? 3.027 11.380 -31.453 1.00 72.75 112 ALA A CA 1
ATOM 862 C C . ALA A 1 112 ? 2.617 12.655 -30.724 1.00 72.75 112 ALA A C 1
ATOM 864 O O . ALA A 1 112 ? 2.184 12.617 -29.577 1.00 72.75 112 ALA A O 1
ATOM 865 N N . GLN A 1 113 ? 2.743 13.796 -31.391 1.00 73.88 113 GLN A N 1
ATOM 866 C CA . GLN A 1 113 ? 2.254 15.060 -30.851 1.00 73.88 113 GLN A CA 1
ATOM 867 C C . GLN A 1 113 ? 0.787 15.225 -31.244 1.00 73.88 113 GLN A C 1
ATOM 869 O O . GLN A 1 113 ? 0.470 15.281 -32.433 1.00 73.88 113 GLN A O 1
ATOM 874 N N . ALA A 1 114 ? -0.103 15.300 -30.256 1.00 75.50 114 ALA A N 1
ATOM 875 C CA . ALA A 1 114 ? -1.509 15.612 -30.465 1.00 75.50 114 ALA A CA 1
ATOM 876 C C . ALA A 1 114 ? -1.762 17.084 -30.137 1.00 75.50 114 ALA A C 1
ATOM 878 O O . ALA A 1 114 ? -1.452 17.549 -29.040 1.00 75.50 114 ALA A O 1
ATOM 879 N N . ASN A 1 115 ? -2.337 17.801 -31.101 1.00 77.25 115 ASN A N 1
ATOM 880 C CA . ASN A 1 115 ? -2.740 19.193 -30.952 1.00 77.25 115 ASN A CA 1
ATOM 881 C C . ASN A 1 115 ? -4.264 19.280 -30.989 1.00 77.25 115 ASN A C 1
ATOM 883 O O . ASN A 1 115 ? -4.882 18.796 -31.939 1.00 77.25 115 ASN A O 1
ATOM 887 N N . TYR A 1 116 ? -4.862 19.913 -29.985 1.00 76.19 116 TYR A N 1
ATOM 888 C CA . TYR A 1 116 ? -6.284 20.239 -29.971 1.00 76.19 116 TYR A CA 1
ATOM 889 C C . TYR A 1 116 ? -6.460 21.688 -29.514 1.00 76.19 116 TYR A C 1
ATOM 891 O O . TYR A 1 116 ? -6.194 22.015 -28.357 1.00 76.19 116 TYR A O 1
ATOM 899 N N . PHE A 1 117 ? -6.871 22.558 -30.442 1.00 79.69 117 PHE A N 1
ATOM 900 C CA . PHE A 1 117 ? -6.841 24.018 -30.273 1.00 79.69 117 PHE A CA 1
ATOM 901 C C . PHE A 1 117 ? -5.464 24.499 -29.770 1.00 79.69 117 PHE A C 1
ATOM 903 O O . PHE A 1 117 ? -4.459 24.215 -30.416 1.00 79.69 117 PHE A O 1
ATOM 910 N N . ASP A 1 118 ? -5.407 25.174 -28.619 1.00 78.19 118 ASP A N 1
ATOM 911 C CA . ASP A 1 118 ? -4.179 25.737 -28.036 1.00 78.19 118 ASP A CA 1
ATOM 912 C C . ASP A 1 118 ? -3.405 24.738 -27.155 1.00 78.19 118 ASP A C 1
ATOM 914 O O . ASP A 1 118 ? -2.460 25.110 -26.457 1.00 78.19 118 ASP A O 1
ATOM 918 N N . LYS A 1 119 ? -3.813 23.462 -27.142 1.00 78.25 119 LYS A N 1
ATOM 919 C CA . LYS A 1 119 ? -3.239 22.434 -26.269 1.00 78.25 119 LYS A CA 1
ATOM 920 C C . LYS A 1 119 ? -2.403 21.447 -27.066 1.00 78.25 119 LYS A C 1
ATOM 922 O O . LYS A 1 119 ? -2.885 20.844 -28.024 1.00 78.25 119 LYS A O 1
ATOM 927 N N . ASN A 1 120 ? -1.167 21.253 -26.622 1.00 76.06 120 ASN A N 1
ATOM 928 C CA . ASN A 1 120 ? -0.232 20.278 -27.165 1.00 76.06 120 ASN A CA 1
ATOM 929 C C . ASN A 1 120 ? 0.064 19.220 -26.097 1.00 76.06 120 ASN A C 1
ATOM 931 O O . ASN A 1 120 ? 0.429 19.558 -24.971 1.00 76.06 120 ASN A O 1
ATOM 935 N N . VAL A 1 121 ? -0.109 17.948 -26.453 1.00 79.56 121 VAL A N 1
ATOM 936 C CA . VAL A 1 121 ? 0.215 16.811 -25.587 1.00 79.56 121 VAL A CA 1
ATOM 937 C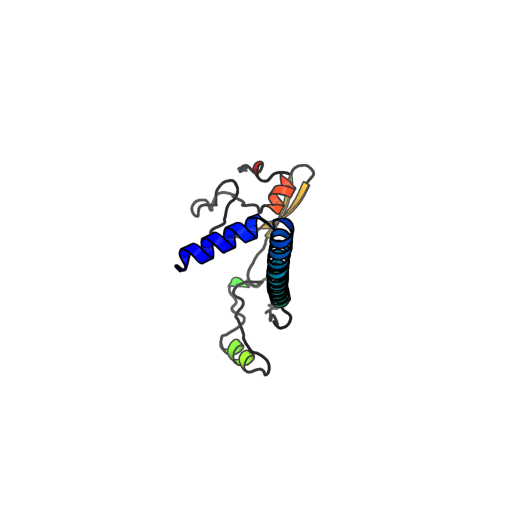 C . VAL A 1 121 ? 1.065 15.822 -26.372 1.00 79.56 121 VAL A C 1
ATOM 939 O O . VAL A 1 121 ? 0.723 15.432 -27.491 1.00 79.56 121 VAL A O 1
ATOM 942 N N . MET A 1 122 ? 2.177 15.397 -25.776 1.00 77.94 122 MET A N 1
ATOM 943 C CA . MET A 1 122 ? 2.976 14.294 -26.293 1.00 77.94 122 MET A CA 1
ATOM 944 C C . MET A 1 122 ? 2.328 12.975 -25.876 1.00 77.94 122 MET A C 1
ATOM 946 O O . MET A 1 122 ? 2.301 12.628 -24.697 1.00 77.94 122 MET A O 1
ATOM 950 N N . LEU A 1 123 ? 1.804 12.238 -26.849 1.00 77.56 123 LEU A N 1
ATOM 951 C CA . LEU A 1 123 ? 1.227 10.919 -26.648 1.00 77.56 123 LEU A CA 1
ATOM 952 C C . LEU A 1 123 ? 2.291 9.851 -26.868 1.00 77.56 123 LEU A C 1
ATOM 954 O O . LEU A 1 123 ? 3.013 9.858 -27.865 1.00 77.56 123 LEU A O 1
ATOM 958 N N . VAL A 1 124 ? 2.343 8.897 -25.948 1.00 75.50 124 VAL A N 1
ATOM 959 C CA . VAL A 1 124 ? 3.131 7.678 -26.097 1.00 75.50 124 VAL A CA 1
ATOM 960 C C . VAL A 1 124 ? 2.202 6.607 -26.657 1.00 75.50 124 VAL A C 1
ATOM 962 O O . VAL A 1 124 ? 1.354 6.068 -25.944 1.00 75.50 124 VAL A O 1
ATOM 965 N N . LEU A 1 125 ? 2.323 6.322 -27.952 1.00 72.12 125 LEU A N 1
ATOM 966 C CA . LEU A 1 125 ? 1.533 5.296 -28.618 1.00 72.12 125 LEU A CA 1
ATOM 967 C C . LEU A 1 125 ? 2.100 3.922 -28.282 1.00 72.12 125 LEU A C 1
ATOM 969 O O . LEU A 1 125 ? 3.294 3.656 -28.414 1.00 72.12 125 LEU A O 1
ATOM 973 N N . SER A 1 126 ? 1.200 3.047 -27.857 1.00 68.31 126 SER A N 1
ATOM 974 C CA . SER A 1 126 ? 1.474 1.655 -27.535 1.00 68.31 126 SER A CA 1
ATOM 975 C C . SER A 1 126 ? 0.606 0.769 -28.409 1.00 68.31 126 SER A C 1
ATOM 977 O O . SER A 1 126 ? -0.577 1.054 -28.597 1.00 68.31 126 SER A O 1
ATOM 979 N N . GLU A 1 127 ? 1.170 -0.323 -28.918 1.00 68.44 127 GLU A N 1
ATOM 980 C CA . GLU A 1 127 ? 0.376 -1.313 -29.638 1.00 68.44 127 GLU A CA 1
ATOM 981 C C . GLU A 1 127 ? -0.696 -1.911 -28.712 1.00 68.44 127 GLU A C 1
ATOM 983 O O . GLU A 1 127 ? -0.429 -2.283 -27.564 1.00 68.44 127 GLU A O 1
ATOM 988 N N . TYR A 1 128 ? -1.930 -2.015 -29.211 1.00 65.62 128 TYR A N 1
ATOM 989 C CA . TYR A 1 128 ? -3.036 -2.608 -28.466 1.00 65.62 128 TYR A CA 1
ATOM 990 C C . TYR A 1 128 ? -2.849 -4.131 -28.351 1.00 65.62 128 TYR A C 1
ATOM 992 O O . TYR A 1 128 ? -3.292 -4.901 -29.202 1.00 65.62 128 TYR A O 1
ATOM 1000 N N . LYS A 1 129 ? -2.207 -4.588 -27.267 1.00 62.22 129 LYS A N 1
ATOM 1001 C CA . LYS A 1 129 ? -1.907 -6.011 -26.994 1.00 62.22 129 LYS A CA 1
ATOM 1002 C C . LYS A 1 129 ? -3.107 -6.829 -26.489 1.00 62.22 129 LYS A C 1
ATOM 1004 O O . LYS A 1 129 ? -2.949 -7.671 -25.610 1.00 62.22 129 LYS A O 1
ATOM 1009 N N . ASN A 1 130 ? -4.309 -6.570 -27.011 1.00 60.84 130 ASN A N 1
ATOM 1010 C CA . ASN A 1 130 ? -5.548 -7.299 -26.696 1.00 60.84 130 ASN A CA 1
ATOM 1011 C C . ASN A 1 130 ? -5.807 -7.491 -25.182 1.00 60.84 130 ASN A C 1
ATOM 1013 O O . ASN A 1 130 ? -6.419 -8.469 -24.751 1.00 60.84 130 ASN A O 1
ATOM 1017 N N . GLN A 1 131 ? -5.291 -6.572 -24.360 1.00 62.56 131 GLN A N 1
ATOM 1018 C CA . GLN A 1 131 ? -5.462 -6.601 -22.916 1.00 62.56 131 GLN A CA 1
ATOM 1019 C C . GLN A 1 131 ? -6.851 -6.069 -22.576 1.00 62.56 131 GLN A C 1
ATOM 1021 O O . GLN A 1 131 ? -7.345 -5.126 -23.199 1.00 62.56 131 GLN A O 1
ATOM 1026 N N . LYS A 1 132 ? -7.488 -6.669 -21.569 1.00 62.91 132 LYS A N 1
ATOM 1027 C CA . LYS A 1 132 ? -8.800 -6.238 -21.085 1.00 62.91 132 LYS A CA 1
ATOM 1028 C C . LYS A 1 132 ? -8.667 -4.875 -20.397 1.00 62.91 132 LYS A C 1
ATOM 1030 O O . LYS A 1 132 ? -8.423 -4.803 -19.198 1.00 62.91 132 LYS A O 1
ATOM 1035 N N . LEU A 1 133 ? -8.802 -3.797 -21.167 1.00 68.88 133 LEU A N 1
ATOM 1036 C CA . LEU A 1 133 ? -8.805 -2.435 -20.639 1.00 68.88 133 LEU A CA 1
ATOM 1037 C C . LEU A 1 133 ? -10.122 -2.162 -19.908 1.00 68.88 133 LEU A C 1
ATOM 1039 O O . LEU A 1 133 ? -11.201 -2.452 -20.429 1.00 68.88 133 LEU A O 1
ATOM 1043 N N . ASN A 1 134 ? -10.028 -1.578 -18.715 1.00 70.12 134 ASN A N 1
ATOM 1044 C CA . ASN A 1 134 ? -11.189 -1.080 -17.989 1.00 70.12 134 ASN A CA 1
ATOM 1045 C C . ASN A 1 134 ? -11.558 0.305 -18.541 1.00 70.12 134 ASN A C 1
ATOM 1047 O O . ASN A 1 134 ? -10.989 1.317 -18.138 1.00 70.12 134 ASN A O 1
ATOM 1051 N N . VAL A 1 135 ? -12.434 0.328 -19.544 1.00 71.81 135 VAL A N 1
ATOM 1052 C CA . VAL A 1 135 ? -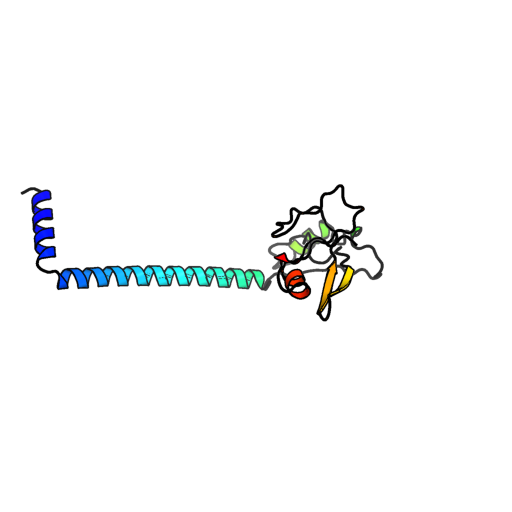12.828 1.551 -20.253 1.00 71.81 135 VAL A CA 1
ATOM 1053 C C . VAL A 1 135 ? -13.883 2.299 -19.433 1.00 71.81 135 VAL A C 1
ATOM 1055 O O . VAL A 1 135 ? -14.970 1.772 -19.218 1.00 71.81 135 VAL A O 1
ATOM 1058 N N . GLU A 1 136 ? -13.565 3.518 -18.985 1.00 72.56 136 GLU A N 1
ATOM 1059 C CA . GLU A 1 136 ? -14.479 4.368 -18.197 1.00 72.56 136 GLU A CA 1
ATOM 1060 C C . GLU A 1 136 ? -15.551 5.029 -19.083 1.00 72.56 136 GLU A C 1
ATOM 1062 O O . GLU A 1 136 ? -16.721 5.070 -18.714 1.00 72.56 136 GLU A O 1
ATOM 1067 N N . TYR A 1 137 ? -15.169 5.480 -20.285 1.00 70.44 137 TYR A N 1
ATOM 1068 C CA . TYR A 1 137 ? -16.061 6.116 -21.258 1.00 70.44 137 TYR A CA 1
ATOM 1069 C C . TYR A 1 137 ? -15.805 5.581 -22.673 1.00 70.44 137 TYR A C 1
ATOM 1071 O O . TYR A 1 137 ? -14.661 5.365 -23.071 1.00 70.44 137 TYR A O 1
ATOM 1079 N N . GLY A 1 138 ? -16.873 5.383 -23.453 1.00 74.38 138 GLY A N 1
ATOM 1080 C CA . GLY A 1 138 ? -16.796 4.878 -24.826 1.00 74.38 138 GLY A CA 1
ATOM 1081 C C . GLY A 1 138 ? -16.843 3.350 -24.915 1.00 74.38 138 GLY A C 1
ATOM 1082 O O . GLY A 1 138 ? -17.649 2.702 -24.250 1.00 74.38 138 GLY A O 1
ATOM 1083 N N . ARG A 1 139 ? -16.020 2.762 -25.790 1.00 74.25 139 ARG A N 1
ATOM 1084 C CA . ARG A 1 139 ? -15.967 1.310 -26.028 1.00 74.25 139 ARG A CA 1
ATOM 1085 C C . ARG A 1 139 ? -14.533 0.842 -26.242 1.00 74.25 139 ARG A C 1
ATOM 1087 O O . ARG A 1 139 ? -13.710 1.596 -26.749 1.00 74.25 139 ARG A O 1
ATOM 1094 N N . SER A 1 140 ? -14.253 -0.414 -25.901 1.00 72.19 140 SER A N 1
ATOM 1095 C CA . SER A 1 140 ? -12.953 -1.029 -26.192 1.00 72.19 140 SER A CA 1
ATOM 1096 C C . SER A 1 140 ? -12.796 -1.348 -27.685 1.00 72.19 140 SER A C 1
ATOM 1098 O O . SER A 1 140 ? -13.792 -1.522 -28.399 1.00 72.19 140 SER A O 1
ATOM 1100 N N . ILE A 1 141 ? -11.544 -1.434 -28.143 1.00 72.38 141 ILE A N 1
ATOM 1101 C CA . ILE A 1 141 ? -11.201 -1.812 -29.518 1.00 72.38 141 ILE A CA 1
ATOM 1102 C C . ILE A 1 141 ? -11.463 -3.311 -29.683 1.00 72.38 141 ILE A C 1
ATOM 1104 O O . ILE A 1 141 ? -10.945 -4.125 -28.919 1.00 72.38 141 ILE A O 1
ATOM 1108 N N . LYS A 1 142 ? -12.275 -3.689 -30.676 1.00 75.56 142 LYS A N 1
ATOM 1109 C CA . LYS A 1 142 ? -12.502 -5.101 -31.001 1.00 75.56 142 LYS A CA 1
ATOM 1110 C C . LYS A 1 142 ? -11.373 -5.632 -31.897 1.00 75.56 142 LYS A C 1
ATOM 1112 O O . LYS A 1 142 ? -10.891 -4.891 -32.752 1.00 75.56 142 LYS A O 1
ATOM 1117 N N . PRO A 1 143 ? -10.995 -6.921 -31.788 1.00 67.00 143 PRO A N 1
ATOM 1118 C CA . PRO A 1 143 ? -9.922 -7.512 -32.599 1.00 67.00 143 PRO A CA 1
ATOM 1119 C C . PRO A 1 143 ? -10.162 -7.448 -34.116 1.00 67.00 143 PRO A C 1
ATOM 1121 O O . PRO A 1 143 ? -9.208 -7.469 -34.888 1.00 67.00 143 PRO A O 1
ATOM 1124 N N . GLU A 1 144 ? -11.425 -7.364 -34.534 1.00 69.38 144 GLU A N 1
ATOM 1125 C CA . GLU A 1 144 ? -11.863 -7.298 -35.936 1.00 69.38 144 GLU A CA 1
ATOM 1126 C C . GLU A 1 144 ? -11.704 -5.895 -36.550 1.00 69.38 144 GLU A C 1
ATOM 1128 O O . GLU A 1 144 ? -11.751 -5.738 -37.765 1.00 69.38 144 GLU A O 1
ATOM 1133 N N . GLU A 1 145 ? -11.475 -4.861 -35.732 1.00 66.69 145 GLU A N 1
ATOM 1134 C CA . GLU A 1 145 ? -11.397 -3.461 -36.174 1.00 66.69 145 GLU A CA 1
ATOM 1135 C C . GLU A 1 145 ? -9.958 -2.962 -36.364 1.00 66.69 145 GLU A C 1
ATOM 1137 O O . GLU A 1 145 ? -9.731 -1.757 -36.444 1.00 66.69 145 GLU A O 1
ATOM 1142 N N . LYS A 1 146 ? -8.978 -3.869 -36.481 1.00 63.25 146 LYS A N 1
ATOM 1143 C CA . LYS A 1 146 ? -7.552 -3.525 -36.656 1.00 63.25 146 LYS A CA 1
ATOM 1144 C C . LYS A 1 146 ? -7.262 -2.633 -37.870 1.00 63.25 146 LYS A C 1
ATOM 1146 O O . LYS A 1 146 ? -6.263 -1.926 -37.871 1.00 63.25 146 LYS A O 1
ATOM 1151 N N . SER A 1 147 ? -8.121 -2.650 -38.891 1.00 62.19 147 SER A N 1
ATOM 1152 C CA . SER A 1 147 ? -7.987 -1.794 -40.079 1.00 62.19 147 SER A CA 1
ATOM 1153 C C . SER A 1 147 ? -8.514 -0.366 -39.878 1.00 62.19 147 SER A C 1
ATOM 1155 O O . SER A 1 147 ? -8.297 0.481 -40.743 1.00 62.19 147 SER A O 1
ATOM 1157 N N . ARG A 1 148 ? -9.209 -0.078 -38.768 1.00 70.31 148 ARG A N 1
ATOM 1158 C CA . ARG A 1 148 ? -9.696 1.267 -38.431 1.00 70.31 148 ARG A CA 1
ATOM 1159 C C . A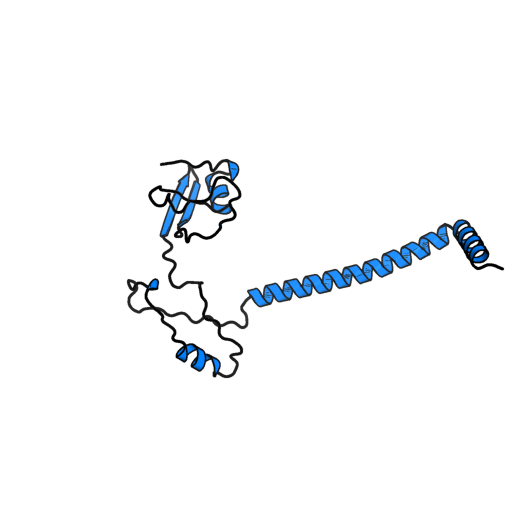RG A 1 148 ? -8.674 1.976 -37.546 1.00 70.31 148 ARG A C 1
ATOM 1161 O O . ARG A 1 148 ? -8.117 1.382 -36.625 1.00 70.31 148 ARG A O 1
ATOM 1168 N N . LYS A 1 149 ? -8.458 3.270 -37.790 1.00 70.75 149 LYS A N 1
ATOM 1169 C CA . LYS A 1 149 ? -7.585 4.122 -36.968 1.00 70.75 149 LYS A CA 1
ATOM 1170 C C . LYS A 1 149 ? -8.283 4.460 -35.647 1.00 70.75 149 LYS A C 1
ATOM 1172 O O . LYS A 1 149 ? -8.900 5.510 -35.514 1.00 70.75 149 LYS A O 1
ATOM 1177 N N . LEU A 1 150 ? -8.226 3.540 -34.688 1.00 73.44 150 LEU A N 1
ATOM 1178 C CA . LEU A 1 150 ? -8.817 3.697 -33.358 1.00 73.44 150 LEU A CA 1
ATOM 1179 C C . LEU A 1 150 ? -7.716 3.919 -32.318 1.00 73.44 150 LEU A C 1
ATOM 1181 O O . LEU A 1 150 ? -6.731 3.185 -32.286 1.00 73.44 150 LEU A O 1
ATOM 1185 N N . ILE A 1 151 ? -7.903 4.915 -31.452 1.00 76.75 151 ILE A N 1
ATOM 1186 C CA . ILE A 1 151 ? -6.982 5.245 -30.360 1.00 76.75 151 ILE A CA 1
ATOM 1187 C C . ILE A 1 151 ? -7.774 5.223 -29.053 1.00 76.75 151 ILE A C 1
ATOM 1189 O O . ILE A 1 151 ? -8.883 5.753 -28.983 1.00 76.75 151 ILE A O 1
ATOM 1193 N N . VAL A 1 152 ? -7.205 4.610 -28.015 1.00 77.44 152 VAL A N 1
ATOM 1194 C CA . VAL A 1 152 ? -7.711 4.703 -26.641 1.00 77.44 152 VAL A CA 1
ATOM 1195 C C . VAL A 1 152 ? -6.778 5.626 -25.875 1.00 77.44 152 VAL A C 1
ATOM 1197 O O . VAL A 1 152 ? -5.575 5.381 -25.827 1.00 77.44 152 VAL A O 1
ATOM 1200 N N . LEU A 1 153 ? -7.338 6.684 -25.297 1.00 78.62 153 LEU A N 1
ATOM 1201 C CA . LEU A 1 153 ? -6.601 7.629 -24.466 1.00 78.62 153 LEU A CA 1
ATOM 1202 C C . LEU A 1 153 ? -6.745 7.251 -22.993 1.00 78.62 153 LEU A C 1
ATOM 1204 O O . LEU A 1 153 ? -7.809 6.821 -22.542 1.00 78.62 153 LEU A O 1
ATOM 1208 N N . ASP A 1 154 ? -5.676 7.438 -22.233 1.00 79.12 154 ASP A N 1
ATOM 1209 C CA . ASP A 1 154 ? -5.730 7.437 -20.780 1.00 79.12 154 ASP A CA 1
ATOM 1210 C C . ASP A 1 154 ? -6.435 8.698 -20.264 1.00 79.12 154 ASP A C 1
ATOM 1212 O O . ASP A 1 154 ? -6.539 9.734 -20.929 1.00 79.12 154 ASP A O 1
ATOM 1216 N N . LYS A 1 155 ? -6.906 8.615 -19.022 1.00 78.94 155 LYS A N 1
ATOM 1217 C CA . LYS A 1 155 ? -7.677 9.681 -18.382 1.00 78.94 155 LYS A CA 1
ATOM 1218 C C . LYS A 1 155 ? -6.904 10.999 -18.273 1.00 78.94 155 LYS A C 1
ATOM 1220 O O . LYS A 1 155 ? -7.525 12.060 -18.341 1.00 78.94 155 LYS A O 1
ATOM 1225 N N . ALA A 1 156 ? -5.582 10.950 -18.092 1.00 79.69 156 ALA A N 1
ATOM 1226 C CA . ALA A 1 156 ? -4.772 12.151 -17.927 1.00 79.69 156 ALA A CA 1
ATOM 1227 C C . ALA A 1 156 ? -4.632 12.897 -19.259 1.00 79.69 156 ALA A C 1
ATOM 1229 O O . ALA A 1 156 ? -4.955 14.087 -19.316 1.00 79.69 156 ALA A O 1
ATOM 1230 N N . ASN A 1 157 ? -4.277 12.191 -20.337 1.00 79.94 157 ASN A N 1
ATOM 1231 C CA . ASN A 1 157 ? -4.182 12.795 -21.668 1.00 79.94 157 ASN A CA 1
ATOM 1232 C C . ASN A 1 157 ? -5.552 13.253 -22.195 1.00 79.94 157 ASN A C 1
ATOM 1234 O O . ASN A 1 157 ? -5.655 14.334 -22.776 1.00 79.94 157 ASN A O 1
ATOM 1238 N N . ALA A 1 158 ? -6.630 12.503 -21.926 1.00 77.69 158 ALA A N 1
ATOM 1239 C CA . ALA A 1 158 ? -7.989 12.914 -22.289 1.00 77.69 158 ALA A CA 1
ATOM 1240 C C . ALA A 1 158 ? -8.411 14.217 -21.586 1.00 77.69 158 ALA A C 1
ATOM 1242 O O . ALA A 1 158 ? -8.980 15.104 -22.219 1.00 77.69 158 ALA A O 1
ATOM 1243 N N . LYS A 1 159 ? -8.096 14.368 -20.292 1.00 80.25 159 LYS A N 1
ATOM 1244 C CA . LYS A 1 159 ? -8.383 15.597 -19.537 1.00 80.25 159 LYS A CA 1
ATOM 1245 C C . LYS A 1 159 ? -7.558 16.781 -20.040 1.00 80.25 159 LYS A C 1
ATOM 1247 O O . LYS A 1 159 ? -8.081 17.887 -20.123 1.00 80.25 159 LYS A O 1
ATOM 1252 N N . GLN A 1 160 ? -6.290 16.560 -20.378 1.00 78.62 160 GLN A N 1
ATOM 1253 C CA . GLN A 1 160 ? -5.437 17.617 -20.917 1.00 78.62 160 GLN A CA 1
ATOM 1254 C C . GLN A 1 160 ? -5.931 18.103 -22.278 1.00 78.62 160 GLN A C 1
ATOM 1256 O O . GLN A 1 160 ? -6.003 19.308 -22.483 1.00 78.62 160 GLN A O 1
ATOM 1261 N N . LEU A 1 161 ? -6.335 17.205 -23.178 1.00 77.56 161 LEU A N 1
ATOM 1262 C CA . LEU A 1 161 ? -6.816 17.593 -24.506 1.00 77.56 161 LEU A CA 1
ATOM 1263 C C . LEU A 1 161 ? -8.239 18.183 -24.466 1.00 77.56 161 LEU A C 1
ATOM 1265 O O . LEU A 1 161 ? -8.467 19.248 -25.034 1.00 77.56 161 LEU A O 1
ATOM 1269 N N . PHE A 1 162 ? -9.180 17.561 -23.746 1.00 77.75 162 PHE A N 1
ATOM 1270 C CA . PHE A 1 162 ? -10.620 17.862 -23.859 1.00 77.75 162 PHE A CA 1
ATOM 1271 C C . PHE A 1 162 ? -11.269 18.520 -22.625 1.00 77.75 162 PHE A C 1
ATOM 1273 O O . PHE A 1 162 ? -12.488 18.684 -22.616 1.00 77.75 162 PHE A O 1
ATOM 1280 N N . ASP A 1 163 ? -10.493 18.895 -21.596 1.00 73.88 163 ASP A N 1
ATOM 1281 C CA . ASP A 1 163 ? -10.920 19.436 -20.281 1.00 73.88 163 ASP A CA 1
ATOM 1282 C C . ASP A 1 163 ? -11.750 18.477 -19.412 1.00 73.88 163 ASP A C 1
ATOM 1284 O O . ASP A 1 163 ? -11.546 18.396 -18.196 1.00 73.88 163 ASP A O 1
ATOM 1288 N N . THR A 1 164 ? -12.639 17.694 -20.021 1.00 69.19 164 THR A N 1
ATOM 1289 C CA . THR A 1 164 ? -13.441 16.654 -19.377 1.00 69.19 164 THR A CA 1
ATOM 1290 C C . THR A 1 164 ? -13.331 15.325 -20.141 1.00 69.19 164 THR A C 1
ATOM 1292 O O . THR A 1 164 ? -13.442 15.304 -21.368 1.00 69.19 164 THR A O 1
ATOM 1295 N N . PRO A 1 165 ? -13.150 14.182 -19.444 1.00 62.62 165 PRO A N 1
ATOM 1296 C CA . PRO A 1 165 ? -13.058 12.863 -20.086 1.00 62.62 165 PRO A CA 1
ATOM 1297 C C . PRO A 1 165 ? -14.308 12.461 -20.888 1.00 62.62 165 PRO A C 1
ATOM 1299 O O . PRO A 1 165 ? -14.213 11.671 -21.820 1.00 62.62 165 PRO A O 1
ATOM 1302 N N . GLU A 1 166 ? -15.471 13.022 -20.548 1.00 62.19 166 GLU A N 1
ATOM 1303 C CA . GLU A 1 166 ? -16.762 12.754 -21.199 1.00 62.19 166 GLU A CA 1
ATOM 1304 C C . GLU A 1 166 ? -16.874 13.364 -22.606 1.00 62.19 166 GLU A C 1
ATOM 1306 O O . GLU A 1 166 ? -17.586 12.833 -23.461 1.00 62.19 166 GLU A O 1
ATOM 1311 N N . ASN A 1 167 ? -16.146 14.455 -22.870 1.00 64.00 167 ASN A N 1
ATOM 1312 C CA . ASN A 1 167 ? -16.152 15.133 -24.169 1.00 64.00 167 ASN A CA 1
ATOM 1313 C C . ASN A 1 167 ? -15.313 14.405 -25.229 1.00 64.00 167 ASN A C 1
ATOM 1315 O O . ASN A 1 167 ? -15.376 14.749 -26.409 1.00 64.00 167 ASN A O 1
ATOM 1319 N N . CYS A 1 168 ? -14.572 13.367 -24.837 1.00 59.31 168 CYS A N 1
ATOM 1320 C CA . CYS A 1 168 ? -13.812 12.509 -25.735 1.00 59.31 168 CYS A CA 1
ATOM 1321 C C . CYS A 1 168 ? -14.745 11.519 -26.465 1.00 59.31 168 CYS A C 1
ATOM 1323 O O . CYS A 1 168 ? -14.696 10.305 -26.253 1.00 59.31 168 CYS A O 1
ATOM 1325 N N . LYS A 1 169 ? -15.636 12.024 -27.327 1.00 55.25 169 LYS A N 1
ATOM 1326 C CA . LYS A 1 169 ? -16.392 11.179 -28.265 1.00 55.25 169 LYS A CA 1
ATOM 1327 C C . LYS A 1 169 ? -15.489 10.801 -29.433 1.00 55.25 169 LYS A C 1
ATOM 1329 O O . LYS A 1 169 ? -14.774 11.648 -29.948 1.00 55.25 169 LYS A O 1
ATOM 1334 N N . LEU A 1 170 ? -15.538 9.525 -29.823 1.00 49.19 170 LEU A N 1
ATOM 1335 C CA . LEU A 1 170 ? -14.812 8.947 -30.958 1.00 49.19 170 LEU A CA 1
ATOM 1336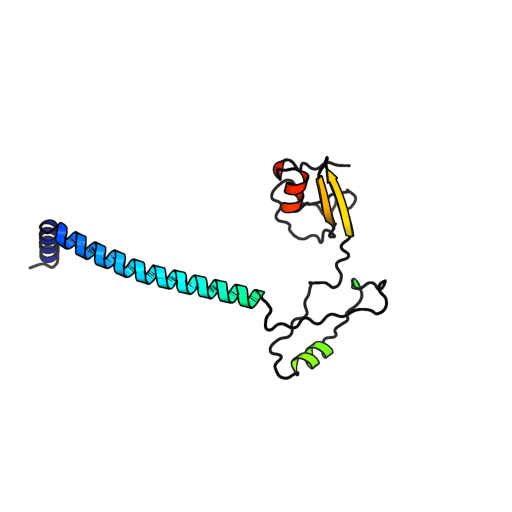 C C . LEU A 1 170 ? -14.954 9.846 -32.197 1.00 49.19 170 LEU A C 1
ATOM 1338 O O . LEU A 1 170 ? -15.986 9.814 -32.865 1.00 49.19 170 LEU A O 1
ATOM 1342 N N . VAL A 1 171 ? -13.934 10.652 -32.483 1.00 39.25 171 VAL A N 1
ATOM 1343 C CA . VAL A 1 171 ? -13.816 11.355 -33.757 1.00 39.25 171 VAL A CA 1
ATOM 1344 C C . VAL A 1 171 ? -13.170 10.361 -34.708 1.00 39.25 171 VAL A C 1
ATOM 1346 O O . VAL A 1 171 ? -11.976 10.083 -34.609 1.00 39.25 171 VAL A O 1
ATOM 1349 N N . GLU A 1 172 ? -13.981 9.752 -35.568 1.00 33.66 172 GLU A N 1
ATOM 1350 C CA . GLU A 1 172 ? -13.448 9.087 -36.752 1.00 33.66 172 GLU A CA 1
ATOM 1351 C C . GLU A 1 172 ? -12.818 10.149 -37.652 1.00 33.66 172 GLU A C 1
ATOM 1353 O O . GLU A 1 172 ? -13.469 11.139 -37.989 1.00 33.66 172 GLU A O 1
ATOM 1358 N N . VAL A 1 173 ? -11.549 9.937 -38.002 1.00 31.20 173 VAL A N 1
ATOM 1359 C CA . VAL A 1 173 ? -10.859 10.656 -39.079 1.00 31.20 173 VAL A CA 1
ATOM 1360 C C . VAL A 1 173 ? -10.864 9.780 -40.319 1.00 31.20 173 VAL A C 1
ATOM 1362 O O . VAL A 1 173 ? -10.466 8.597 -40.184 1.00 31.20 173 VAL A O 1
#

Radius of gyration: 31.39 Å; chains: 1; bounding box: 60×46×86 Å

pLDDT: mean 76.59, std 14.29, range [31.2, 97.56]

Secondary structure (DSSP, 8-state):
--HHHHHHHHHHHHHH-HHHHHHHHHHHHHHHHHHHHHHHHHHHHHHHHHHHHHHTTTT--------SSTTS-TTS-----HHHHHHHHTSTT-------SSSSSS--PEEEEEEETTEEEEEEE----------SSS-PPPGGGTTS------HHHHHHHHSSGGG------

Foldseek 3Di:
DDPVVVVVVVVVVCVVVVVVNVVVVVCVVCVVVVVVVVVVVVVVVVVVVVVVVVVVCPLPDDDDDDDPDPPDQLVPDPPDDPVNLVVVCPPPPRPDDDDPPDDDGHFPFDWDWDDAPPAIDTDGDGPCPVDPDPDPDDDDDDPVCPVFPDDDDDPVVCCRRPVHVHRPDDDGD